Protein AF-A0A7V3NCT8-F1 (afdb_monomer_lite)

Radius of gyration: 28.48 Å; chains: 1; bounding box: 38×60×72 Å

pLDDT: mean 82.27, std 15.84, range [47.47, 98.69]

Sequence (151 aa):
MLKPALVEEVRRLLAEGQLSQRAIARKLGVSRGSVQAIAQGKRRDRPPAEPLEEVRWEGPPARCPGCGGMVFLPCQACATRKALARLRRPRWPDSDEPLGLQLTEEHRRRYEEVRRWRQMRAITGQMPSEDRTPPSEGQPPWVVCRGPAPA

Structure (mmCIF, N/CA/C/O backbone):
data_AF-A0A7V3NCT8-F1
#
_entry.id   AF-A0A7V3NCT8-F1
#
loop_
_atom_site.group_PDB
_atom_site.id
_atom_site.type_symbol
_atom_site.label_atom_id
_atom_site.label_alt_id
_atom_site.label_comp_id
_atom_site.label_asym_id
_atom_site.label_entity_id
_atom_site.label_seq_id
_atom_site.pdbx_PDB_ins_code
_atom_site.Cartn_x
_atom_site.Cartn_y
_atom_site.Cartn_z
_atom_site.occupancy
_atom_site.B_iso_or_equiv
_atom_site.auth_seq_id
_atom_site.auth_comp_id
_atom_site.auth_asym_id
_atom_site.auth_atom_id
_atom_site.pdbx_PDB_model_num
ATOM 1 N N . MET A 1 1 ? 1.398 -4.634 7.628 1.00 82.12 1 MET A N 1
ATOM 2 C CA . MET A 1 1 ? 0.127 -5.130 7.047 1.00 82.12 1 MET A CA 1
ATOM 3 C C . MET A 1 1 ? -0.342 -6.301 7.908 1.00 82.12 1 MET A C 1
ATOM 5 O O . MET A 1 1 ? 0.500 -7.115 8.260 1.00 82.12 1 MET A O 1
ATOM 9 N N . LEU A 1 2 ? -1.609 -6.349 8.343 1.00 89.38 2 LEU A N 1
ATOM 10 C CA . LEU A 1 2 ? -2.073 -7.403 9.266 1.00 89.38 2 LEU A CA 1
ATOM 11 C C . LEU A 1 2 ? -2.227 -8.738 8.518 1.00 89.38 2 LEU A C 1
ATOM 13 O O . LEU A 1 2 ? -2.867 -8.747 7.465 1.00 89.38 2 LEU A O 1
ATOM 17 N N . LYS A 1 3 ? -1.659 -9.829 9.049 1.00 92.31 3 LYS A N 1
ATOM 18 C CA . LYS A 1 3 ? -1.797 -11.178 8.471 1.00 92.31 3 LYS A CA 1
ATOM 19 C C . LYS A 1 3 ? -3.278 -11.593 8.437 1.00 92.31 3 LYS A C 1
ATOM 21 O O . LYS A 1 3 ? -3.987 -11.269 9.390 1.00 92.31 3 LYS A O 1
ATOM 26 N N . PRO A 1 4 ? -3.742 -12.323 7.407 1.00 91.94 4 PRO A N 1
ATOM 27 C CA . PRO A 1 4 ? -5.141 -12.747 7.308 1.00 91.94 4 PRO A CA 1
ATOM 28 C C . PRO A 1 4 ? -5.579 -13.580 8.521 1.00 91.94 4 PRO A C 1
ATOM 30 O O . PRO A 1 4 ? -6.624 -13.302 9.093 1.00 91.94 4 PRO A O 1
ATOM 33 N N . ALA A 1 5 ? -4.722 -14.477 9.019 1.00 94.56 5 ALA A N 1
ATOM 34 C CA . ALA A 1 5 ? -5.006 -15.263 10.224 1.00 94.56 5 ALA A CA 1
ATOM 35 C C . ALA A 1 5 ? -5.304 -14.401 11.471 1.00 94.56 5 ALA A C 1
ATOM 37 O O . ALA A 1 5 ? -6.220 -14.704 12.227 1.00 94.56 5 ALA A O 1
ATOM 38 N N . LEU A 1 6 ? -4.584 -13.286 11.666 1.00 96.19 6 LEU A N 1
ATOM 39 C CA . LEU A 1 6 ? -4.852 -12.369 12.785 1.00 96.19 6 LEU A CA 1
ATOM 40 C C . LEU A 1 6 ? -6.183 -11.629 12.625 1.00 96.19 6 LEU A C 1
ATOM 42 O O . LEU A 1 6 ? -6.783 -11.227 13.614 1.00 96.19 6 LEU A O 1
ATOM 46 N N . VAL A 1 7 ? -6.631 -11.406 11.391 1.00 96.31 7 VAL A N 1
ATOM 47 C CA . VAL A 1 7 ? -7.899 -10.722 11.116 1.00 96.31 7 VAL A CA 1
ATOM 48 C C . VAL A 1 7 ? -9.063 -11.634 11.464 1.00 96.31 7 VAL A C 1
ATOM 50 O O . VAL A 1 7 ? -9.989 -11.176 12.128 1.00 96.31 7 VAL A O 1
ATOM 53 N N . GLU A 1 8 ? -8.985 -12.909 11.082 1.00 96.50 8 GLU A N 1
ATOM 54 C CA . GLU A 1 8 ? -9.983 -13.909 11.472 1.00 96.50 8 GLU A CA 1
ATOM 55 C C . GLU A 1 8 ? -10.045 -14.074 12.988 1.00 96.50 8 GLU A C 1
ATOM 57 O O . GLU A 1 8 ? -11.127 -14.071 13.566 1.00 96.50 8 GLU A O 1
ATOM 62 N N . GLU A 1 9 ? -8.892 -14.090 13.657 1.00 98.12 9 GLU A N 1
ATOM 63 C CA . GLU A 1 9 ? -8.849 -14.169 15.116 1.00 98.12 9 GLU A CA 1
ATOM 64 C C . GLU A 1 9 ? -9.474 -12.933 15.790 1.00 98.12 9 GLU A C 1
ATOM 66 O O . GLU A 1 9 ? -10.213 -13.053 16.767 1.00 98.12 9 GLU A O 1
ATOM 71 N N . VAL A 1 10 ? -9.256 -11.730 15.241 1.00 98.19 10 VAL A N 1
ATOM 72 C CA . VAL A 1 10 ? -9.946 -10.515 15.708 1.00 98.19 10 VAL A CA 1
ATOM 73 C C . VAL A 1 10 ? -11.457 -10.619 15.483 1.00 98.19 10 VAL A C 1
ATOM 75 O O . VAL A 1 10 ? -12.216 -10.267 16.384 1.00 98.19 10 VAL A O 1
ATOM 78 N N . ARG A 1 11 ? -11.908 -11.091 14.311 1.00 98.00 11 ARG A N 1
ATOM 79 C CA . ARG A 1 11 ? -13.340 -11.278 14.005 1.00 98.00 11 ARG A CA 1
ATOM 80 C C . ARG A 1 11 ? -13.985 -12.267 14.977 1.00 98.00 11 ARG A C 1
ATOM 82 O O . ARG A 1 11 ? -15.053 -11.969 15.503 1.00 98.00 11 ARG A O 1
ATOM 89 N N . ARG A 1 12 ? -13.301 -13.375 15.278 1.00 98.50 12 ARG A N 1
ATOM 90 C CA . ARG A 1 12 ? -13.724 -14.388 16.254 1.00 98.50 12 ARG A CA 1
ATOM 91 C C . ARG A 1 12 ? -13.921 -13.785 17.647 1.00 98.50 12 ARG A C 1
ATOM 93 O O . ARG A 1 12 ? -15.011 -13.876 18.198 1.00 98.50 12 ARG A O 1
ATOM 100 N N . LEU A 1 13 ? -12.914 -13.085 18.178 1.00 98.38 13 LEU A N 1
ATOM 101 C CA . LEU A 1 13 ? -12.997 -12.456 19.506 1.00 98.38 13 LEU A CA 1
ATOM 102 C C . LEU A 1 13 ? -14.040 -11.328 19.578 1.00 98.38 13 LEU A C 1
ATOM 104 O O . LEU A 1 13 ? -14.626 -11.097 20.634 1.00 98.38 13 LEU A O 1
ATOM 108 N N . LEU A 1 14 ? -14.270 -10.607 18.475 1.00 98.38 14 LEU A N 1
ATOM 109 C CA . LEU A 1 14 ? -15.341 -9.609 18.396 1.00 98.38 14 LEU A CA 1
ATOM 110 C C . LEU A 1 14 ? -16.729 -10.262 18.410 1.00 98.38 14 LEU A C 1
ATOM 112 O O . LEU A 1 14 ? -17.622 -9.726 19.058 1.00 98.38 14 LEU A O 1
ATOM 116 N N . ALA A 1 15 ? -16.900 -11.402 17.732 1.00 98.25 15 ALA A N 1
ATOM 117 C CA . ALA A 1 15 ? -18.155 -12.152 17.716 1.00 98.25 15 ALA A CA 1
ATOM 118 C C . ALA A 1 15 ? -18.486 -12.771 19.086 1.00 98.25 15 ALA A C 1
ATOM 120 O O . ALA A 1 15 ? -19.649 -12.804 19.473 1.00 98.25 15 ALA A O 1
ATOM 121 N N . GLU A 1 16 ? -17.472 -13.200 19.846 1.00 98.25 16 GLU A N 1
ATOM 122 C CA . GLU A 1 16 ? -17.640 -13.685 21.225 1.00 98.25 16 GLU A CA 1
ATOM 123 C C . GLU A 1 16 ? -18.130 -12.590 22.191 1.00 98.25 16 GLU A C 1
ATOM 125 O O . GLU A 1 16 ? -18.781 -12.893 23.187 1.00 98.25 16 GLU A O 1
ATOM 130 N N . GLY A 1 17 ? -17.796 -11.316 21.942 1.00 97.88 17 GLY A N 1
ATOM 131 C CA . GLY A 1 17 ? -18.267 -10.173 22.738 1.00 97.88 17 GLY A CA 1
ATOM 132 C C . GLY A 1 17 ? -17.711 -10.072 24.168 1.00 97.88 17 GLY A C 1
ATOM 133 O O . GLY A 1 17 ? -18.049 -9.137 24.889 1.00 97.88 17 GLY A O 1
ATOM 134 N N . GLN A 1 18 ? -16.835 -10.990 24.590 1.00 98.31 18 GLN A N 1
ATOM 135 C CA . GLN A 1 18 ? -16.311 -11.049 25.963 1.00 98.31 18 GLN A CA 1
ATOM 136 C C . GLN A 1 18 ? -15.206 -10.022 26.249 1.00 98.31 18 GLN A C 1
ATOM 138 O O . GLN A 1 18 ? -14.980 -9.633 27.395 1.00 98.31 18 GLN A O 1
ATOM 143 N N . LEU A 1 19 ? -14.480 -9.589 25.214 1.00 98.44 19 LEU A N 1
ATOM 144 C CA . LEU A 1 19 ? -13.337 -8.688 25.346 1.00 98.44 19 LEU A CA 1
ATOM 145 C C . LEU A 1 19 ? -13.617 -7.337 24.691 1.00 98.44 19 LEU A C 1
ATOM 147 O O . LEU A 1 19 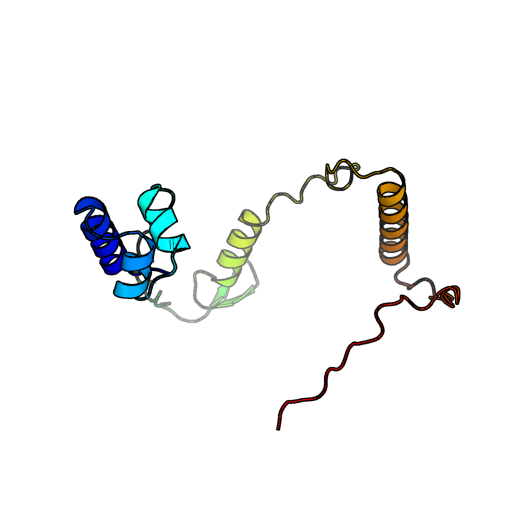? -14.061 -7.248 23.549 1.00 98.44 19 LEU A O 1
ATOM 151 N N . SER A 1 20 ? -13.247 -6.254 25.379 1.00 98.38 20 SER A N 1
ATOM 152 C CA . SER A 1 20 ? -13.230 -4.927 24.756 1.00 98.38 20 SER A CA 1
ATOM 153 C C . SER A 1 20 ? -12.187 -4.860 23.633 1.00 98.38 20 SER A C 1
ATOM 155 O O . SER A 1 20 ? -11.143 -5.513 23.690 1.00 98.38 20 SER A O 1
ATOM 157 N N . GLN A 1 21 ? -12.389 -3.980 22.648 1.00 98.50 21 GLN A N 1
ATOM 158 C CA . GLN A 1 21 ? -11.434 -3.787 21.543 1.00 98.50 21 GLN A CA 1
ATOM 159 C C . GLN A 1 21 ? -10.003 -3.476 22.026 1.00 98.50 21 GLN A C 1
ATOM 161 O O . GLN A 1 21 ? -9.030 -3.890 21.399 1.00 98.50 21 GLN A O 1
ATOM 166 N N . ARG A 1 22 ? -9.853 -2.770 23.160 1.00 98.38 22 ARG A N 1
ATOM 167 C CA . ARG A 1 22 ? -8.544 -2.507 23.790 1.00 98.38 22 ARG A CA 1
ATOM 168 C C . ARG A 1 22 ? -7.918 -3.772 24.382 1.00 98.38 22 ARG A C 1
ATOM 170 O O . ARG A 1 22 ? -6.702 -3.926 24.322 1.00 98.38 22 ARG A O 1
ATOM 177 N N . ALA A 1 23 ? -8.719 -4.661 24.968 1.00 98.56 23 ALA A N 1
ATOM 178 C CA . ALA A 1 23 ? -8.235 -5.944 25.468 1.00 98.56 23 ALA A CA 1
ATOM 179 C C . ALA A 1 23 ? -7.807 -6.860 24.313 1.00 98.56 23 ALA A C 1
ATOM 181 O O . ALA A 1 23 ? -6.714 -7.413 24.373 1.00 98.56 23 ALA A O 1
ATOM 182 N N . ILE A 1 24 ? -8.592 -6.921 23.231 1.00 98.69 24 ILE A N 1
ATOM 183 C CA . ILE A 1 24 ? -8.244 -7.663 22.005 1.00 98.69 24 ILE A CA 1
ATOM 184 C C . ILE A 1 24 ? -6.922 -7.149 21.418 1.00 98.69 24 ILE A C 1
ATOM 186 O O . ILE A 1 24 ? -6.023 -7.936 21.133 1.00 98.69 24 ILE A O 1
ATOM 190 N N . ALA A 1 25 ? -6.773 -5.824 21.307 1.00 98.44 25 ALA A N 1
ATOM 191 C CA . ALA A 1 25 ? -5.554 -5.183 20.820 1.00 98.44 25 ALA A CA 1
ATOM 192 C C . ALA A 1 25 ? -4.307 -5.604 21.619 1.00 98.44 25 ALA A C 1
ATOM 194 O O . ALA A 1 25 ? -3.307 -6.012 21.033 1.00 98.44 25 ALA A O 1
ATOM 195 N N . ARG A 1 26 ? -4.389 -5.573 22.957 1.00 98.38 26 ARG A N 1
ATOM 196 C CA . ARG A 1 26 ? -3.295 -6.012 23.840 1.00 98.38 26 ARG A CA 1
ATOM 197 C C . ARG A 1 26 ? -3.025 -7.513 23.730 1.00 98.38 26 ARG A C 1
ATOM 199 O O . ARG A 1 26 ? -1.867 -7.899 23.658 1.00 98.38 26 ARG A O 1
ATOM 206 N N . LYS A 1 27 ? -4.077 -8.338 23.680 1.00 98.31 27 LYS A N 1
ATOM 207 C CA . LYS A 1 27 ? -3.974 -9.804 23.612 1.00 98.31 27 LYS A CA 1
ATOM 208 C C . LYS A 1 27 ? -3.279 -10.282 22.335 1.00 98.31 27 LYS A C 1
ATOM 210 O O . LYS A 1 27 ? -2.484 -11.209 22.397 1.00 98.31 27 LYS A O 1
ATOM 215 N N . LEU A 1 28 ? -3.566 -9.652 21.194 1.00 98.06 28 LEU A N 1
ATOM 216 C CA . LEU A 1 28 ? -3.033 -10.057 19.886 1.00 98.06 28 LEU A CA 1
ATOM 217 C C . LEU A 1 28 ? -1.822 -9.233 19.418 1.00 98.06 28 LEU A C 1
ATOM 219 O O . LEU A 1 28 ? -1.308 -9.477 18.328 1.00 98.06 28 LEU A O 1
ATOM 223 N N . GLY A 1 29 ? -1.379 -8.237 20.192 1.00 97.88 29 GLY A N 1
ATOM 224 C CA . GLY A 1 29 ? -0.270 -7.359 19.800 1.00 97.88 29 GLY A CA 1
ATOM 225 C C . GLY A 1 29 ? -0.583 -6.484 18.580 1.00 97.88 29 GLY A C 1
ATOM 226 O O . GLY A 1 29 ? 0.291 -6.213 17.759 1.00 97.88 29 GLY A O 1
ATOM 227 N N . VAL A 1 30 ? -1.839 -6.054 18.428 1.00 97.75 30 VAL A N 1
ATOM 228 C CA . VAL A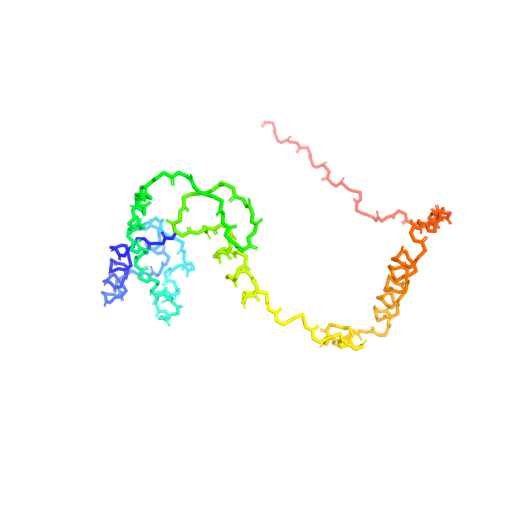 1 30 ? -2.298 -5.234 17.295 1.00 97.75 30 VAL A CA 1
ATOM 229 C C . VAL A 1 30 ? -2.760 -3.859 17.768 1.00 97.75 30 VAL A C 1
ATOM 231 O O . VAL A 1 30 ? -3.211 -3.690 18.898 1.00 97.75 30 VAL A O 1
ATOM 234 N N . SER A 1 31 ? -2.680 -2.843 16.905 1.00 98.00 31 SER A N 1
ATOM 235 C CA . SER A 1 31 ? -3.139 -1.500 17.280 1.00 98.00 31 SER A CA 1
ATOM 236 C C . SER A 1 31 ? -4.661 -1.461 17.491 1.00 98.00 31 SER A C 1
ATOM 238 O O . SER A 1 31 ? -5.420 -2.106 16.761 1.00 98.00 31 SER A O 1
ATOM 240 N N . ARG A 1 32 ? -5.132 -0.630 18.432 1.00 98.06 32 ARG A N 1
ATOM 241 C CA . ARG A 1 32 ? -6.574 -0.390 18.643 1.00 98.06 32 ARG A CA 1
ATOM 242 C C . ARG A 1 32 ? -7.267 0.074 17.356 1.00 98.06 32 ARG A C 1
ATOM 244 O O . ARG A 1 32 ? -8.377 -0.369 17.077 1.00 98.06 32 ARG A O 1
ATOM 251 N N . GLY A 1 33 ? -6.614 0.936 16.574 1.00 97.50 33 GLY A N 1
ATOM 252 C CA . GLY A 1 33 ? -7.154 1.435 15.306 1.00 97.50 33 GLY A CA 1
ATOM 253 C C . GLY A 1 33 ? -7.386 0.319 14.285 1.00 97.50 33 GLY A C 1
ATOM 254 O O . GLY A 1 33 ? -8.394 0.329 13.585 1.00 97.50 33 GLY A O 1
ATOM 255 N N . SER A 1 34 ? -6.513 -0.694 14.246 1.00 97.44 34 SER A N 1
ATOM 256 C CA . SER A 1 34 ? -6.699 -1.873 13.391 1.00 97.44 34 SER A CA 1
ATOM 257 C C . SER A 1 34 ? -7.918 -2.696 13.806 1.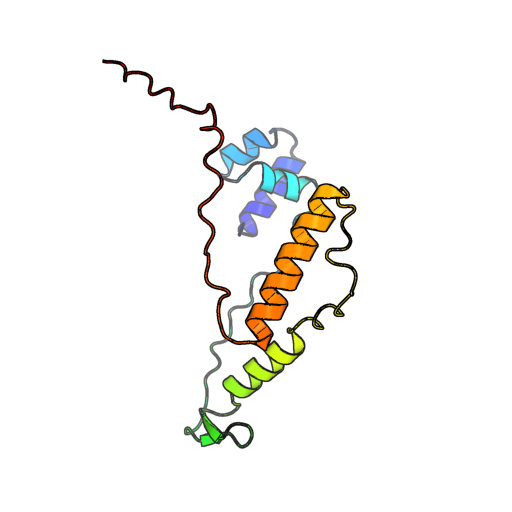00 97.44 34 SER A C 1
ATOM 259 O O . SER A 1 34 ? -8.716 -3.057 12.945 1.00 97.44 34 SER A O 1
ATOM 261 N N . VAL A 1 35 ? -8.099 -2.943 15.108 1.00 98.25 35 VAL A N 1
ATOM 262 C CA . VAL A 1 35 ? -9.282 -3.653 15.632 1.00 98.25 35 VAL A CA 1
ATOM 263 C C . VAL A 1 35 ? -10.558 -2.877 15.313 1.00 98.25 35 VAL A C 1
ATOM 265 O O . VAL A 1 35 ? -11.522 -3.455 14.822 1.00 98.25 35 VAL A O 1
ATOM 268 N N . GLN A 1 36 ? -10.549 -1.557 15.514 1.00 98.19 36 GLN A N 1
ATOM 269 C CA . GLN A 1 36 ? -11.686 -0.695 15.194 1.00 98.19 36 GLN A CA 1
ATOM 270 C C . GLN A 1 36 ? -12.023 -0.713 13.694 1.00 98.19 36 GLN A C 1
ATOM 272 O O . GLN A 1 36 ? -13.193 -0.801 13.333 1.00 98.19 36 GLN A O 1
ATOM 277 N N . ALA A 1 37 ? -11.020 -0.665 12.811 1.00 97.44 37 ALA A N 1
ATOM 278 C CA . ALA A 1 37 ? -11.233 -0.738 11.366 1.00 97.44 37 ALA A CA 1
ATOM 279 C C . ALA A 1 37 ? -11.824 -2.088 10.922 1.00 97.44 37 ALA A C 1
ATOM 281 O O . ALA A 1 37 ? -12.642 -2.113 10.002 1.00 97.44 37 ALA A O 1
ATOM 282 N N . ILE A 1 38 ? -11.437 -3.189 11.578 1.00 97.19 38 ILE A N 1
ATOM 283 C CA . ILE A 1 38 ? -12.015 -4.523 11.352 1.00 97.19 38 ILE A CA 1
ATOM 284 C C . ILE A 1 38 ? -13.463 -4.560 11.848 1.00 97.19 38 ILE A C 1
ATOM 286 O O . ILE A 1 38 ? -14.344 -4.951 11.091 1.00 97.19 38 ILE A O 1
ATOM 290 N N . ALA A 1 39 ? -13.722 -4.081 13.068 1.00 97.94 39 ALA A N 1
ATOM 291 C CA . ALA A 1 39 ? -15.063 -4.044 13.652 1.00 97.94 39 ALA A CA 1
ATOM 292 C C . ALA A 1 39 ? -16.056 -3.216 12.816 1.00 97.94 39 ALA A C 1
ATOM 294 O O . ALA A 1 39 ? -17.227 -3.558 12.730 1.00 97.94 39 ALA A O 1
ATOM 295 N N . GLN A 1 40 ? -15.591 -2.138 12.175 1.00 97.81 40 GLN A N 1
ATOM 296 C CA . GLN A 1 40 ? -16.413 -1.295 11.298 1.00 97.81 40 GLN A CA 1
ATOM 297 C C . GLN A 1 40 ? -16.542 -1.829 9.861 1.00 97.81 40 GLN A C 1
ATOM 299 O O . GLN A 1 40 ? -17.146 -1.156 9.030 1.00 97.81 40 GLN A O 1
ATOM 304 N N . GLY A 1 41 ? -15.899 -2.951 9.514 1.00 95.94 41 GLY A N 1
ATOM 305 C CA . GLY A 1 41 ? -15.840 -3.442 8.131 1.00 95.94 41 GLY A CA 1
ATOM 306 C C . GLY A 1 41 ? -15.106 -2.502 7.162 1.00 95.94 41 GLY A C 1
ATOM 307 O O . GLY A 1 41 ? -15.167 -2.677 5.951 1.00 95.94 41 GLY A O 1
ATOM 308 N N . LYS A 1 42 ? -14.392 -1.490 7.673 1.00 95.75 42 LYS A N 1
ATOM 309 C CA . LYS A 1 42 ? -13.667 -0.499 6.858 1.00 95.75 42 LYS A CA 1
ATOM 310 C C . LYS A 1 42 ? -12.307 -0.996 6.388 1.00 95.75 42 LYS A C 1
ATOM 312 O O . LYS A 1 42 ? -11.685 -0.373 5.525 1.00 95.75 42 LYS A O 1
ATOM 317 N N . ARG A 1 43 ? -11.804 -2.089 6.967 1.00 91.56 43 ARG A N 1
ATOM 318 C CA . ARG A 1 43 ? -10.575 -2.721 6.494 1.00 91.56 43 ARG A CA 1
ATOM 319 C C . ARG A 1 43 ? -10.823 -3.279 5.093 1.00 91.56 43 ARG A C 1
ATOM 321 O O . ARG A 1 43 ? -11.559 -4.241 4.931 1.00 91.56 43 ARG A O 1
ATOM 328 N N . ARG A 1 44 ? -10.161 -2.699 4.088 1.00 88.56 44 ARG A N 1
ATOM 329 C CA . ARG A 1 44 ? -10.061 -3.321 2.766 1.00 88.56 44 ARG A CA 1
ATOM 330 C C . ARG A 1 44 ? -9.214 -4.577 2.909 1.00 88.56 44 ARG A C 1
ATOM 332 O O . ARG A 1 44 ? -8.016 -4.479 3.190 1.00 88.56 44 ARG A O 1
ATOM 339 N N . ASP A 1 45 ? -9.838 -5.731 2.728 1.00 82.69 45 ASP A N 1
ATOM 340 C CA . ASP A 1 45 ? -9.136 -6.997 2.589 1.00 82.69 45 ASP A CA 1
ATOM 341 C C . ASP A 1 45 ? -8.407 -6.951 1.248 1.00 82.69 45 ASP A C 1
ATOM 343 O O . ASP A 1 45 ? -8.940 -7.285 0.195 1.00 82.69 45 ASP A O 1
ATOM 347 N N . ARG A 1 46 ? -7.185 -6.409 1.270 1.00 80.75 46 ARG A N 1
ATOM 348 C CA . ARG A 1 46 ? -6.301 -6.519 0.119 1.00 80.75 46 ARG A CA 1
ATOM 349 C C . ARG A 1 46 ? -6.029 -8.015 -0.037 1.00 80.75 46 ARG A C 1
ATOM 351 O O . ARG A 1 46 ? -5.565 -8.604 0.949 1.00 80.75 46 ARG A O 1
ATOM 358 N N . PRO A 1 47 ? -6.314 -8.619 -1.205 1.00 76.56 47 PRO A N 1
ATOM 359 C CA . PRO A 1 47 ? -5.930 -10.000 -1.434 1.00 76.56 47 PRO A CA 1
ATOM 360 C C . PRO A 1 47 ? -4.437 -10.136 -1.116 1.00 76.56 47 PRO A C 1
ATOM 362 O O . PRO A 1 47 ? -3.693 -9.152 -1.280 1.00 76.56 47 PRO A O 1
ATOM 365 N N . PRO A 1 48 ? -3.994 -11.295 -0.594 1.00 75.12 48 PRO A N 1
ATOM 366 C CA . PRO A 1 48 ? -2.567 -11.547 -0.486 1.00 75.12 48 PRO A CA 1
ATOM 367 C C . PRO A 1 48 ? -1.948 -11.187 -1.834 1.00 75.12 48 PRO A C 1
ATOM 369 O O . PRO A 1 48 ? -2.529 -11.492 -2.876 1.00 75.12 48 PRO A O 1
ATOM 372 N N . ALA A 1 49 ? -0.843 -10.437 -1.812 1.00 76.69 49 ALA A N 1
ATOM 373 C CA . ALA A 1 49 ? -0.106 -10.235 -3.046 1.00 76.69 49 ALA A CA 1
ATOM 374 C C . ALA A 1 49 ? 0.190 -11.638 -3.565 1.00 76.69 49 ALA A C 1
ATOM 376 O O . ALA A 1 49 ? 0.791 -12.428 -2.831 1.00 76.69 49 ALA A O 1
ATOM 377 N N . GLU A 1 50 ? -0.319 -11.965 -4.753 1.00 77.44 50 GLU A N 1
ATOM 378 C CA . GLU A 1 50 ? 0.077 -13.209 -5.387 1.00 77.44 50 GLU A CA 1
ATOM 379 C C . GLU A 1 50 ? 1.605 -13.213 -5.419 1.00 77.44 50 GLU A C 1
ATOM 381 O O . GLU A 1 50 ? 2.202 -12.141 -5.626 1.00 77.44 50 GLU A O 1
ATOM 386 N N . PRO A 1 51 ? 2.247 -14.355 -5.109 1.00 77.81 51 PRO A N 1
ATOM 387 C CA . PRO A 1 51 ? 3.682 -14.472 -5.277 1.00 77.81 51 PRO A CA 1
ATOM 388 C C . PRO A 1 51 ? 3.992 -13.938 -6.667 1.00 77.81 51 PRO A C 1
ATOM 390 O O . PRO A 1 51 ? 3.397 -14.396 -7.640 1.00 77.81 51 PRO A O 1
ATOM 393 N N . LEU A 1 52 ? 4.828 -12.902 -6.747 1.00 78.56 52 LEU A N 1
ATOM 394 C CA . LEU A 1 52 ? 5.286 -12.426 -8.040 1.00 78.56 52 LEU A CA 1
ATOM 395 C C . LEU A 1 52 ? 6.000 -13.623 -8.653 1.00 78.56 52 LEU A C 1
ATOM 397 O O . LEU A 1 52 ? 7.076 -13.980 -8.174 1.00 78.56 52 LEU A O 1
ATOM 401 N N . GLU A 1 53 ? 5.370 -14.281 -9.629 1.00 80.88 53 GLU A N 1
ATOM 402 C CA . GLU A 1 53 ? 6.051 -15.286 -10.430 1.00 80.88 53 GLU A CA 1
ATOM 403 C C . GLU A 1 53 ? 7.344 -14.632 -10.898 1.00 80.88 53 GLU A C 1
ATOM 405 O O . GLU A 1 53 ? 7.329 -13.537 -11.472 1.00 80.88 53 GLU A O 1
ATOM 410 N N . GLU A 1 54 ? 8.476 -15.244 -10.551 1.00 79.75 54 GLU A N 1
ATOM 411 C CA . GLU A 1 54 ? 9.766 -14.780 -11.029 1.00 79.75 54 GLU A CA 1
ATOM 412 C C . GLU A 1 54 ? 9.718 -14.879 -12.548 1.00 79.75 54 GLU A C 1
ATOM 414 O O . GLU A 1 54 ? 9.843 -15.962 -13.116 1.00 79.75 54 GLU A O 1
ATOM 419 N N . VAL A 1 55 ? 9.466 -13.747 -13.207 1.00 78.31 55 VAL A N 1
ATOM 420 C CA . VAL A 1 55 ? 9.429 -13.675 -14.662 1.00 78.31 55 VAL A CA 1
ATOM 421 C C . VAL A 1 55 ? 10.829 -14.034 -15.143 1.00 78.31 55 VAL A C 1
ATOM 423 O O . VAL A 1 55 ? 11.745 -13.208 -15.099 1.00 78.31 55 VAL A O 1
ATOM 426 N N . ARG A 1 56 ? 11.011 -15.293 -15.547 1.00 80.50 56 ARG A N 1
ATOM 427 C CA . ARG A 1 56 ? 12.244 -15.765 -16.161 1.00 80.50 56 ARG A CA 1
ATOM 428 C C . ARG A 1 56 ? 12.283 -15.213 -17.574 1.00 80.50 56 ARG A C 1
ATOM 430 O O . ARG A 1 56 ? 11.451 -15.538 -18.413 1.00 80.50 56 ARG A O 1
ATOM 437 N N . TRP A 1 57 ? 13.236 -14.325 -17.811 1.00 84.31 57 TRP A N 1
ATOM 438 C CA . TRP A 1 57 ? 13.503 -13.801 -19.140 1.00 84.31 57 TRP A CA 1
ATOM 439 C C . TRP A 1 57 ? 14.265 -14.863 -19.919 1.00 84.31 57 TRP A C 1
ATOM 441 O O . TRP A 1 57 ? 15.433 -15.122 -19.634 1.00 84.31 57 TRP A O 1
ATOM 451 N N . GLU A 1 58 ? 13.599 -15.502 -20.870 1.00 86.19 58 GLU A N 1
ATOM 452 C CA . GLU A 1 58 ? 14.226 -16.495 -21.735 1.00 86.19 58 GLU A CA 1
ATOM 453 C C . GLU A 1 58 ? 14.716 -15.830 -23.028 1.00 86.19 58 GLU A C 1
ATOM 455 O O . GLU A 1 58 ? 13.999 -15.054 -23.661 1.00 86.19 58 GLU A O 1
ATOM 460 N N . GLY A 1 59 ? 15.958 -16.129 -23.417 1.00 87.12 59 GLY A N 1
ATOM 461 C CA . GLY A 1 59 ? 16.566 -15.676 -24.671 1.00 87.12 59 GLY A CA 1
ATOM 462 C C . GLY A 1 59 ? 17.768 -14.740 -24.495 1.00 87.12 59 GLY A C 1
ATOM 463 O O . GLY A 1 59 ? 18.059 -14.300 -23.387 1.00 87.12 59 GLY A O 1
ATOM 464 N N . PRO A 1 60 ? 18.513 -14.450 -25.576 1.00 94.75 60 PRO A N 1
ATOM 465 C CA . PRO A 1 60 ? 19.652 -13.541 -25.532 1.00 94.75 60 PRO A CA 1
ATOM 466 C C . PRO A 1 60 ? 19.204 -12.076 -25.371 1.00 94.75 60 PRO A C 1
ATOM 468 O O . PRO A 1 60 ? 18.112 -11.703 -25.811 1.00 94.75 60 PRO A O 1
ATOM 471 N N . PRO A 1 61 ? 20.047 -11.206 -24.787 1.00 96.06 61 PRO A N 1
ATOM 472 C CA . PRO A 1 61 ? 19.767 -9.777 -24.739 1.00 96.06 61 PRO A CA 1
ATOM 473 C C . PRO A 1 61 ? 19.720 -9.193 -26.160 1.00 96.06 61 PRO A C 1
ATOM 475 O O . PRO A 1 61 ? 20.605 -9.437 -26.979 1.00 96.06 61 PRO A O 1
ATOM 478 N N . ALA A 1 62 ? 18.702 -8.381 -26.447 1.00 96.81 62 ALA A N 1
ATOM 479 C CA . ALA A 1 62 ? 18.496 -7.733 -27.739 1.00 96.81 62 ALA A CA 1
ATOM 480 C C . ALA A 1 62 ? 18.259 -6.225 -27.564 1.00 96.81 62 ALA A C 1
ATOM 482 O O . ALA A 1 62 ? 17.872 -5.747 -26.495 1.00 96.81 62 ALA A O 1
ATOM 483 N N . ARG A 1 63 ? 18.478 -5.432 -28.619 1.00 97.88 63 ARG A N 1
ATOM 484 C CA . ARG A 1 63 ? 18.104 -4.010 -28.597 1.00 97.88 63 ARG A CA 1
ATOM 485 C C . ARG A 1 63 ? 16.592 -3.866 -28.754 1.00 97.88 63 ARG A C 1
ATOM 487 O O . ARG A 1 63 ? 16.003 -4.384 -29.696 1.00 97.88 63 ARG A O 1
ATOM 494 N N . CYS A 1 64 ? 15.961 -3.132 -27.844 1.00 97.44 64 CYS A N 1
ATOM 495 C CA . CYS A 1 64 ? 14.533 -2.855 -27.907 1.00 97.44 64 CYS A CA 1
ATOM 496 C C . CYS A 1 64 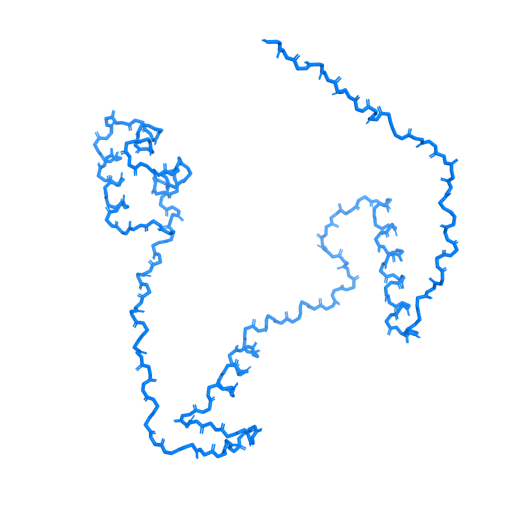? 14.207 -1.925 -29.093 1.00 97.44 64 CYS A C 1
ATOM 498 O O . CYS A 1 64 ? 14.772 -0.830 -29.152 1.00 97.44 64 CYS A O 1
ATOM 500 N N . PRO A 1 65 ? 13.234 -2.263 -29.961 1.00 96.94 65 PRO A N 1
ATOM 501 C CA . PRO A 1 65 ? 12.853 -1.406 -31.088 1.00 96.94 65 PRO A CA 1
ATOM 502 C C . PRO A 1 65 ? 12.174 -0.092 -30.663 1.00 96.94 65 PRO A C 1
ATOM 504 O O . PRO A 1 65 ? 12.091 0.836 -31.455 1.00 96.94 65 PRO A O 1
ATOM 507 N N . GLY A 1 66 ? 11.687 0.010 -29.419 1.00 96.31 66 GLY A N 1
ATOM 508 C CA . GLY A 1 66 ? 11.021 1.215 -28.916 1.00 96.31 66 GLY A CA 1
ATOM 509 C C . GLY A 1 66 ? 11.965 2.244 -28.289 1.00 96.31 66 GLY A C 1
ATOM 510 O O . GLY A 1 66 ? 11.795 3.438 -28.502 1.00 96.31 66 GLY A O 1
ATOM 511 N N . CYS A 1 67 ? 12.937 1.808 -27.479 1.00 97.19 67 CYS A N 1
ATOM 512 C CA . CYS A 1 67 ? 13.833 2.720 -26.751 1.00 97.19 67 CYS A CA 1
ATOM 513 C C . CYS A 1 67 ? 15.320 2.580 -27.096 1.00 97.19 67 CYS A C 1
ATOM 515 O O . CYS A 1 67 ? 16.121 3.340 -26.560 1.00 97.19 67 CYS A O 1
ATOM 517 N N . GLY A 1 68 ? 15.704 1.593 -27.911 1.00 97.06 68 GLY A N 1
ATOM 518 C CA . GLY A 1 68 ? 17.092 1.331 -28.303 1.00 97.06 68 GLY A CA 1
ATOM 519 C C . GLY A 1 68 ? 17.979 0.685 -27.229 1.00 97.06 68 GLY A C 1
ATOM 520 O O . GLY A 1 68 ? 19.121 0.323 -27.526 1.00 97.06 68 GLY A O 1
ATOM 521 N N . GLY A 1 69 ? 17.481 0.517 -25.998 1.00 96.19 69 GLY A N 1
ATOM 522 C CA . GLY A 1 69 ? 18.218 -0.109 -24.895 1.00 96.19 69 GLY A CA 1
ATOM 523 C C . GLY A 1 69 ? 18.447 -1.607 -25.112 1.00 96.19 69 GLY A C 1
ATOM 524 O O . GLY A 1 69 ? 17.593 -2.281 -25.685 1.00 96.19 69 GLY A O 1
ATOM 525 N N . MET A 1 70 ? 19.587 -2.123 -24.647 1.00 97.25 70 MET A N 1
ATOM 526 C CA . MET A 1 70 ? 19.901 -3.557 -24.650 1.00 97.25 70 MET A CA 1
ATOM 527 C C . MET A 1 70 ? 19.224 -4.225 -23.446 1.00 97.25 70 MET A C 1
ATOM 529 O O . MET A 1 70 ? 19.546 -3.903 -22.305 1.00 97.25 70 MET A O 1
ATOM 533 N N . VAL A 1 71 ? 18.239 -5.087 -23.698 1.00 95.50 71 VAL A N 1
ATOM 534 C CA . VAL A 1 71 ? 17.360 -5.693 -22.682 1.00 95.50 71 VAL A CA 1
ATOM 535 C C . VAL A 1 71 ? 16.977 -7.116 -23.088 1.00 95.50 71 VAL A C 1
ATOM 537 O O . VAL A 1 71 ? 17.046 -7.469 -24.264 1.00 95.50 71 VAL A O 1
ATOM 540 N N . PHE A 1 72 ? 16.494 -7.917 -22.143 1.00 94.62 72 PHE A N 1
ATOM 541 C CA . PHE A 1 72 ? 15.719 -9.106 -22.494 1.00 94.62 72 PHE A CA 1
ATOM 542 C C . PHE A 1 72 ? 14.305 -8.685 -22.899 1.00 94.62 72 PHE A C 1
ATOM 544 O O . PHE A 1 72 ? 13.719 -7.783 -22.292 1.00 94.62 72 PHE A O 1
ATOM 551 N N . LEU A 1 73 ? 13.779 -9.278 -23.969 1.00 91.12 73 LEU A N 1
ATOM 552 C CA . LEU A 1 73 ? 12.436 -8.965 -24.448 1.00 91.12 73 LEU A CA 1
ATOM 553 C C . LEU A 1 73 ? 11.392 -9.789 -23.675 1.00 91.12 73 LEU A C 1
ATOM 555 O O . LEU A 1 73 ? 11.641 -10.960 -23.407 1.00 91.12 73 LEU A O 1
ATOM 559 N N . PRO A 1 74 ? 10.220 -9.208 -23.345 1.00 92.19 74 PRO A N 1
ATOM 560 C CA . PRO A 1 74 ? 9.787 -7.834 -23.630 1.00 92.19 74 PRO A CA 1
ATOM 561 C C . PRO A 1 74 ? 10.477 -6.754 -22.771 1.00 92.19 74 PRO A C 1
ATOM 563 O O . PRO A 1 74 ? 10.786 -6.947 -21.602 1.00 92.19 74 PRO A O 1
ATOM 566 N N . CYS A 1 75 ? 10.668 -5.558 -23.343 1.00 93.38 75 CYS A N 1
ATOM 567 C CA . CYS A 1 75 ? 11.385 -4.459 -22.685 1.00 93.38 75 CYS A CA 1
ATOM 568 C C . CYS A 1 75 ? 10.647 -3.911 -21.445 1.00 93.38 75 CYS A C 1
ATOM 570 O O . CYS A 1 75 ? 9.765 -3.051 -21.554 1.00 93.38 75 CYS A O 1
ATOM 572 N N . GLN A 1 76 ? 11.084 -4.341 -20.257 1.00 90.38 76 GLN A N 1
ATOM 573 C CA . GLN A 1 76 ? 10.621 -3.870 -18.942 1.00 90.38 76 GLN A CA 1
ATOM 574 C C . GLN A 1 76 ? 10.682 -2.343 -18.788 1.00 90.38 76 GLN A C 1
ATOM 576 O O . GLN A 1 76 ? 9.779 -1.732 -18.211 1.00 90.38 76 GLN A O 1
ATOM 581 N N . ALA A 1 77 ? 11.697 -1.692 -19.365 1.00 92.44 77 ALA A N 1
ATOM 582 C CA . ALA A 1 77 ? 11.821 -0.236 -19.320 1.00 92.44 77 ALA A CA 1
ATOM 583 C C . ALA A 1 77 ? 10.693 0.459 -20.103 1.00 92.44 77 ALA A C 1
ATOM 585 O O . ALA A 1 77 ? 10.079 1.404 -19.604 1.00 92.44 77 ALA A O 1
ATOM 586 N N . CYS A 1 78 ? 10.377 -0.015 -21.312 1.00 95.38 78 CYS A N 1
ATOM 587 C CA . CYS A 1 78 ? 9.256 0.501 -22.100 1.00 95.38 78 CYS A CA 1
ATOM 588 C C . CYS A 1 78 ? 7.912 0.208 -21.425 1.00 95.38 78 CYS A C 1
ATOM 590 O O . CYS A 1 78 ? 7.061 1.097 -21.364 1.00 95.38 78 CYS A O 1
ATOM 592 N N . ALA A 1 79 ? 7.736 -1.001 -20.881 1.00 92.69 79 ALA A N 1
ATOM 593 C CA . ALA A 1 79 ? 6.535 -1.376 -20.139 1.00 92.69 79 ALA A CA 1
ATOM 594 C C . ALA A 1 79 ? 6.316 -0.459 -18.925 1.00 92.69 79 ALA A C 1
ATOM 596 O O . ALA A 1 79 ? 5.244 0.131 -18.786 1.00 92.69 79 ALA A O 1
ATOM 597 N N . THR A 1 80 ? 7.358 -0.243 -18.117 1.00 92.69 80 THR A N 1
ATOM 598 C CA . THR A 1 80 ? 7.321 0.652 -16.953 1.00 92.69 80 THR A CA 1
ATOM 599 C C . THR A 1 80 ? 7.012 2.088 -17.359 1.00 92.69 80 THR A C 1
ATOM 601 O O . THR A 1 80 ? 6.134 2.711 -16.771 1.00 92.69 80 THR A O 1
ATOM 604 N N . ARG A 1 81 ? 7.655 2.625 -18.406 1.00 93.50 81 ARG A N 1
ATOM 605 C CA . ARG A 1 81 ? 7.346 3.978 -18.906 1.00 93.50 81 ARG A CA 1
ATOM 606 C C . ARG A 1 81 ? 5.896 4.105 -19.369 1.00 93.50 81 ARG A C 1
ATOM 608 O O . ARG A 1 81 ? 5.254 5.100 -19.051 1.00 93.50 81 ARG A O 1
ATOM 615 N N . LYS A 1 82 ? 5.359 3.105 -20.077 1.00 91.94 82 LYS A N 1
ATOM 616 C CA . LYS A 1 82 ? 3.955 3.089 -20.522 1.00 91.94 82 LYS A CA 1
ATOM 617 C C . LYS A 1 82 ? 2.993 3.008 -19.334 1.00 91.94 82 LYS A C 1
ATOM 619 O O . LYS A 1 82 ? 1.980 3.702 -19.326 1.00 91.94 82 LYS A O 1
ATOM 624 N N . ALA A 1 83 ? 3.319 2.211 -18.316 1.00 89.94 83 ALA A N 1
ATOM 625 C CA . ALA A 1 83 ? 2.553 2.138 -17.075 1.00 89.94 83 ALA A CA 1
ATOM 626 C C . ALA A 1 83 ? 2.587 3.473 -16.315 1.00 89.94 83 ALA A C 1
ATOM 628 O O . ALA A 1 83 ? 1.538 3.988 -15.940 1.00 89.94 83 ALA A O 1
ATOM 629 N N . LEU A 1 84 ? 3.762 4.089 -16.168 1.00 89.44 84 LEU A N 1
ATOM 630 C CA . LEU A 1 84 ? 3.910 5.410 -15.556 1.00 89.44 84 LEU A CA 1
ATOM 631 C C . LEU A 1 84 ? 3.178 6.498 -16.343 1.00 89.44 84 LEU A C 1
ATOM 633 O O . LEU A 1 84 ? 2.581 7.374 -15.734 1.00 89.44 84 LEU A O 1
ATOM 637 N N . ALA A 1 85 ? 3.167 6.439 -17.675 1.00 87.81 85 ALA A N 1
ATOM 638 C CA . ALA A 1 85 ? 2.396 7.365 -18.501 1.00 87.81 85 ALA A CA 1
ATOM 639 C C . ALA A 1 85 ? 0.881 7.236 -18.265 1.00 87.81 85 ALA A C 1
ATOM 641 O O . ALA A 1 85 ? 0.187 8.245 -18.285 1.00 87.81 85 ALA A O 1
ATOM 642 N N . ARG A 1 86 ? 0.377 6.024 -17.982 1.00 86.25 86 ARG A N 1
ATOM 643 C CA . ARG A 1 86 ? -1.028 5.788 -17.591 1.00 86.25 86 ARG A CA 1
ATOM 644 C C . ARG A 1 86 ? -1.327 6.232 -16.157 1.00 86.25 86 ARG A C 1
ATOM 646 O O . ARG A 1 86 ? -2.423 6.701 -15.880 1.00 86.25 86 ARG A O 1
ATOM 653 N N . LEU A 1 87 ? -0.372 6.037 -15.244 1.00 83.25 87 LEU A N 1
ATOM 654 C CA . LEU A 1 87 ? -0.507 6.378 -13.822 1.00 83.25 87 LEU A CA 1
ATOM 655 C C . LEU A 1 87 ? -0.251 7.845 -13.520 1.00 83.25 87 LEU A C 1
ATOM 657 O O . LEU A 1 87 ? -0.665 8.316 -12.459 1.00 83.25 87 LEU A O 1
ATOM 661 N N . ARG A 1 88 ? 0.450 8.557 -14.408 1.00 80.81 88 ARG A N 1
ATOM 662 C CA . ARG A 1 88 ? 0.503 10.011 -14.387 1.00 80.81 88 ARG A CA 1
ATOM 663 C C . ARG A 1 88 ? -0.944 10.468 -14.419 1.00 80.81 88 ARG A C 1
ATOM 665 O O . ARG A 1 88 ? -1.578 10.478 -15.470 1.00 80.81 88 ARG A O 1
ATOM 672 N N . ARG A 1 89 ? -1.460 10.791 -13.225 1.00 63.38 89 ARG A N 1
ATOM 673 C CA . ARG A 1 89 ? -2.731 11.484 -13.061 1.00 63.38 89 ARG A CA 1
ATOM 674 C C . ARG A 1 89 ? -2.721 12.601 -14.096 1.00 63.38 89 ARG A C 1
ATOM 676 O O . ARG A 1 89 ? -1.647 13.203 -14.257 1.00 63.38 89 ARG A O 1
ATOM 683 N N . PRO A 1 90 ? -3.845 12.871 -14.787 1.00 60.47 90 PRO A N 1
ATOM 684 C CA . PRO A 1 90 ? -3.942 14.103 -15.547 1.00 60.47 90 PRO A CA 1
ATOM 685 C C . PRO A 1 90 ? -3.376 15.181 -14.636 1.00 60.47 90 PRO A C 1
ATOM 687 O O . PRO A 1 90 ? -3.744 15.244 -13.454 1.00 60.47 90 PRO A O 1
ATOM 690 N N . ARG A 1 91 ? -2.353 15.889 -15.136 1.00 59.50 91 ARG A N 1
ATOM 691 C CA . ARG A 1 91 ? -1.856 17.086 -14.467 1.00 59.50 91 ARG A CA 1
ATOM 692 C C . ARG A 1 91 ? -3.140 17.816 -14.120 1.00 59.50 91 ARG A C 1
ATOM 694 O O . ARG A 1 91 ? -3.951 18.007 -15.030 1.00 59.50 91 ARG A O 1
ATOM 701 N N . TRP A 1 92 ? -3.404 18.004 -12.822 1.00 57.75 92 TRP A N 1
ATOM 702 C CA . TRP A 1 92 ? -4.612 18.715 -12.416 1.00 57.75 92 TRP A CA 1
ATOM 703 C C . TRP A 1 92 ? -4.679 19.924 -13.337 1.00 57.75 92 TRP A C 1
ATOM 705 O O . TRP A 1 92 ? -3.606 20.514 -13.542 1.00 57.75 92 TRP A O 1
ATOM 715 N N . PRO A 1 93 ? -5.829 20.182 -13.998 1.00 56.72 93 PRO A N 1
ATOM 716 C CA . PRO A 1 93 ? -5.927 21.336 -14.875 1.00 56.72 93 PRO A CA 1
ATOM 717 C C . PRO A 1 93 ? -5.299 22.486 -14.109 1.00 56.72 93 PRO A C 1
ATOM 719 O O . PRO A 1 93 ? -5.490 22.555 -12.889 1.00 56.72 93 PRO A O 1
ATOM 722 N N . ASP A 1 94 ? -4.457 23.269 -14.782 1.00 56.81 94 ASP A N 1
ATOM 723 C CA . ASP A 1 94 ? -3.914 24.491 -14.211 1.00 56.81 94 ASP A CA 1
ATOM 724 C C . ASP A 1 94 ? -5.131 25.378 -13.916 1.00 56.81 94 ASP A C 1
ATOM 726 O O . ASP A 1 94 ? -5.525 26.215 -14.717 1.00 56.81 94 ASP A O 1
ATOM 730 N N . SER A 1 95 ? -5.835 25.099 -12.819 1.00 58.22 95 SER A N 1
ATOM 731 C CA . SER A 1 95 ? -6.915 25.921 -12.350 1.00 58.22 95 SER A CA 1
ATOM 732 C C . SER A 1 95 ? -6.208 27.183 -11.927 1.00 58.22 95 SER A C 1
ATOM 734 O O . SER A 1 95 ? -5.330 27.170 -11.055 1.00 58.22 95 SER A O 1
ATOM 736 N N . ASP A 1 96 ? -6.553 28.279 -12.588 1.00 60.16 96 ASP A N 1
ATOM 737 C CA . ASP A 1 96 ? -6.042 29.586 -12.205 1.00 60.16 96 ASP A CA 1
ATOM 738 C C . ASP A 1 96 ? -6.330 29.869 -10.727 1.00 60.16 96 ASP A C 1
ATOM 740 O O . ASP A 1 96 ? -5.536 30.548 -10.069 1.00 60.16 96 ASP A O 1
ATOM 744 N N . GLU A 1 97 ? -7.380 29.242 -10.187 1.00 62.50 97 GLU A N 1
ATOM 745 C CA . GLU A 1 97 ? -7.729 29.227 -8.778 1.00 62.50 97 GLU A CA 1
ATOM 746 C C . GLU A 1 97 ? -6.842 28.256 -7.975 1.00 62.50 97 GLU A C 1
ATOM 748 O O . GLU A 1 97 ? -6.931 27.028 -8.118 1.00 62.50 97 GLU A O 1
ATOM 753 N N . PRO A 1 98 ? -5.949 28.783 -7.124 1.00 59.56 98 PRO A N 1
ATOM 754 C CA . PRO A 1 98 ? -4.992 27.967 -6.419 1.00 59.56 98 PRO A CA 1
ATOM 755 C C . PRO A 1 98 ? -5.664 27.293 -5.222 1.00 59.56 98 PRO A C 1
ATOM 757 O O . PRO A 1 98 ? -6.178 27.946 -4.321 1.00 59.56 98 PRO A O 1
ATOM 760 N N . LEU A 1 99 ? -5.595 25.965 -5.189 1.00 64.38 99 LEU A N 1
ATOM 761 C CA . LEU A 1 99 ? -5.926 25.094 -4.052 1.00 64.38 99 LEU A CA 1
ATOM 762 C C . LEU A 1 99 ? -7.414 24.826 -3.783 1.00 64.38 99 LEU A C 1
ATOM 764 O O . LEU A 1 99 ? -7.692 23.878 -3.052 1.00 64.38 99 LEU A O 1
ATOM 768 N N . GLY A 1 100 ? -8.362 25.588 -4.342 1.00 65.56 100 GLY A N 1
ATOM 769 C CA . GLY A 1 100 ? -9.795 25.401 -4.048 1.00 65.56 100 GLY A CA 1
ATOM 770 C C . GLY A 1 100 ? -10.126 25.508 -2.549 1.00 65.56 100 GLY A C 1
ATOM 771 O O . GLY A 1 100 ? -11.137 24.984 -2.085 1.00 65.56 100 GLY A O 1
ATOM 772 N N . LEU A 1 101 ? -9.237 26.141 -1.776 1.00 79.00 101 LEU A N 1
ATOM 773 C CA . LEU A 1 101 ? -9.383 26.384 -0.348 1.00 79.00 101 LEU A CA 1
ATOM 774 C C . LEU A 1 101 ? -9.936 27.793 -0.153 1.00 79.00 101 LEU A C 1
ATOM 776 O O . LEU A 1 101 ? -9.448 28.746 -0.760 1.00 79.00 101 LEU A O 1
ATOM 780 N N . GLN A 1 102 ? -10.903 27.945 0.751 1.00 79.69 102 GLN A N 1
ATOM 781 C CA . GLN A 1 102 ? -11.342 29.263 1.204 1.00 79.69 102 GLN A CA 1
ATOM 782 C C . GLN A 1 102 ? -10.271 29.862 2.124 1.00 79.69 102 GLN A C 1
ATOM 784 O O . GLN A 1 102 ? -10.325 29.736 3.345 1.00 79.69 102 GLN A O 1
ATOM 789 N N . LEU A 1 103 ? -9.244 30.466 1.527 1.00 85.00 103 LEU A N 1
ATOM 790 C CA . LEU A 1 103 ? -8.243 31.231 2.261 1.00 85.00 103 LEU A CA 1
ATOM 791 C C . LEU A 1 103 ? -8.830 32.579 2.676 1.00 85.00 103 LEU A C 1
ATOM 793 O O . LEU A 1 103 ? -9.521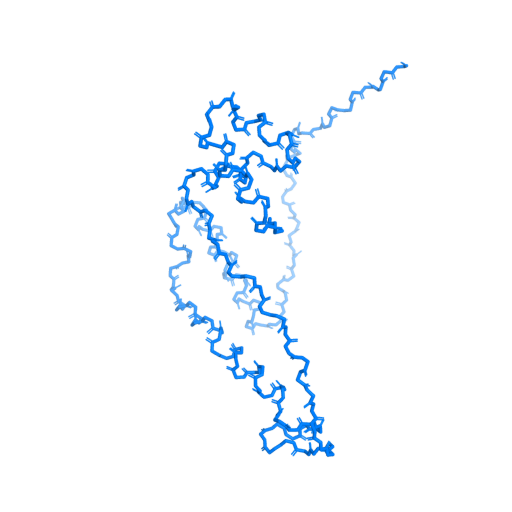 33.235 1.889 1.00 85.00 103 LEU A O 1
ATOM 797 N N . THR A 1 104 ? -8.487 33.007 3.891 1.00 90.56 104 THR A N 1
ATOM 798 C CA . THR A 1 104 ? -8.646 34.403 4.300 1.00 90.56 104 THR A CA 1
ATOM 799 C C . THR A 1 104 ? -7.864 35.304 3.344 1.00 90.56 104 THR A C 1
ATOM 801 O O . THR A 1 104 ? -6.866 34.887 2.748 1.00 90.56 104 THR A O 1
ATOM 804 N N . GLU A 1 105 ? -8.308 36.549 3.201 1.00 88.38 105 GLU A N 1
ATOM 805 C CA . GLU A 1 105 ? -7.719 37.511 2.262 1.00 88.38 105 GLU A CA 1
ATOM 806 C C . GLU A 1 105 ? -6.206 37.704 2.482 1.00 88.38 105 GLU A C 1
ATOM 808 O O . GLU A 1 105 ? -5.423 37.694 1.534 1.00 88.38 105 GLU A O 1
ATOM 813 N N . GLU A 1 106 ? -5.760 37.774 3.739 1.00 90.44 106 GLU A N 1
ATOM 814 C CA . GLU A 1 106 ? -4.337 37.905 4.081 1.00 90.44 106 GLU A CA 1
ATOM 815 C C . GLU A 1 106 ? -3.501 36.705 3.599 1.00 90.44 106 GLU A C 1
ATOM 817 O O . GLU A 1 106 ? -2.429 36.868 3.009 1.00 90.44 106 GLU A O 1
ATOM 822 N N . HIS A 1 107 ? -3.995 35.481 3.804 1.00 89.00 107 HIS A N 1
ATOM 823 C CA . HIS A 1 107 ? -3.302 34.272 3.361 1.00 89.00 107 HIS A CA 1
ATOM 824 C C . HIS A 1 107 ? -3.321 34.117 1.841 1.00 89.00 107 HIS A C 1
ATOM 826 O O . HIS A 1 107 ? -2.339 33.638 1.268 1.00 89.00 107 HIS A O 1
ATOM 832 N N . ARG A 1 108 ? -4.401 34.555 1.184 1.00 86.06 108 ARG A N 1
ATOM 833 C CA . ARG A 1 108 ? -4.501 34.590 -0.278 1.00 86.06 108 ARG A CA 1
ATOM 834 C C . ARG A 1 108 ? -3.417 35.485 -0.877 1.00 86.06 108 ARG A C 1
ATOM 836 O O . ARG A 1 108 ? -2.672 35.024 -1.737 1.00 86.06 108 ARG A O 1
ATOM 843 N N . ARG A 1 109 ? -3.240 36.699 -0.345 1.00 85.94 109 ARG A N 1
ATOM 844 C CA . ARG A 1 109 ? -2.190 37.637 -0.786 1.00 85.94 109 ARG A CA 1
ATOM 845 C C . ARG A 1 109 ? -0.785 37.062 -0.636 1.00 85.94 109 ARG A C 1
ATOM 847 O O . ARG A 1 109 ? -0.032 37.034 -1.607 1.00 85.94 109 ARG A O 1
ATOM 854 N N . ARG A 1 110 ? -0.452 36.511 0.539 1.00 84.75 110 ARG A N 1
ATOM 855 C CA . ARG A 1 110 ? 0.853 35.853 0.764 1.00 84.75 110 ARG A CA 1
ATOM 856 C C . ARG A 1 110 ? 1.095 34.711 -0.222 1.00 84.75 110 ARG A C 1
ATOM 858 O O . ARG A 1 110 ? 2.204 34.541 -0.726 1.00 84.75 110 ARG A O 1
ATOM 865 N N . TYR A 1 111 ? 0.064 33.917 -0.505 1.00 84.94 111 TYR A N 1
ATOM 866 C CA . TYR A 1 111 ? 0.169 32.823 -1.462 1.00 84.94 111 TYR A CA 1
ATOM 867 C C . TYR A 1 111 ? 0.422 33.334 -2.888 1.00 84.94 111 TYR A C 1
ATOM 869 O O . TYR A 1 111 ? 1.299 32.816 -3.582 1.00 84.94 111 TYR A O 1
ATOM 877 N N . GLU A 1 112 ? -0.311 34.359 -3.324 1.00 86.62 112 GLU A N 1
ATOM 878 C CA . GLU A 1 112 ? -0.143 34.976 -4.642 1.00 86.62 112 GLU A CA 1
ATOM 879 C C . GLU A 1 112 ? 1.249 35.592 -4.821 1.00 86.62 112 GLU A C 1
ATOM 881 O O . GLU A 1 112 ? 1.864 35.405 -5.872 1.00 86.62 112 GLU A O 1
ATOM 886 N N . GLU A 1 113 ? 1.793 36.246 -3.793 1.00 87.88 113 GLU A N 1
ATOM 887 C CA . GLU A 1 113 ? 3.162 36.774 -3.797 1.00 87.88 113 GLU A CA 1
ATOM 888 C C . GLU A 1 113 ? 4.202 35.665 -3.989 1.00 87.88 113 GLU A C 1
ATOM 890 O O . GLU A 1 113 ? 5.061 35.753 -4.871 1.00 87.88 113 GLU A O 1
ATOM 895 N N . VAL A 1 114 ? 4.098 34.572 -3.224 1.00 85.62 114 VAL A N 1
ATOM 896 C CA . VAL A 1 114 ? 4.995 33.413 -3.368 1.00 85.62 114 VAL A CA 1
ATOM 897 C C . VAL A 1 114 ? 4.839 32.768 -4.748 1.00 85.62 114 VAL A C 1
ATOM 899 O O . VAL A 1 114 ? 5.834 32.357 -5.353 1.00 85.62 114 VAL A O 1
ATOM 902 N N . ARG A 1 115 ? 3.611 32.691 -5.277 1.00 81.56 115 ARG A N 1
ATOM 903 C CA . ARG A 1 115 ? 3.331 32.157 -6.618 1.00 81.56 115 ARG A CA 1
ATOM 904 C C . ARG A 1 115 ? 3.998 33.009 -7.699 1.00 81.56 115 ARG A C 1
ATOM 906 O O . ARG A 1 115 ? 4.710 32.446 -8.530 1.00 81.56 115 ARG A O 1
ATOM 913 N N . ARG A 1 116 ? 3.838 34.337 -7.652 1.00 82.75 116 ARG A N 1
ATOM 914 C CA . ARG A 1 116 ? 4.501 35.281 -8.570 1.00 82.75 116 ARG A CA 1
ATOM 915 C C . ARG A 1 116 ? 6.018 35.160 -8.483 1.00 82.75 116 ARG A C 1
ATOM 917 O O . ARG A 1 116 ? 6.680 35.060 -9.510 1.00 82.75 116 ARG A O 1
ATOM 924 N N . TRP A 1 117 ? 6.570 35.072 -7.275 1.00 80.50 117 TRP A N 1
ATOM 925 C CA . TRP A 1 117 ? 8.009 34.898 -7.076 1.00 80.50 117 TRP A CA 1
ATOM 926 C C . TRP A 1 117 ? 8.538 33.599 -7.703 1.00 80.50 117 TRP A C 1
ATOM 928 O O . TRP A 1 117 ? 9.563 33.610 -8.384 1.00 80.50 117 TRP A O 1
ATOM 938 N N . ARG A 1 118 ? 7.822 32.475 -7.547 1.00 78.38 118 ARG A N 1
ATOM 939 C CA . ARG A 1 118 ? 8.185 31.199 -8.194 1.00 78.38 118 ARG A CA 1
ATOM 940 C C . ARG A 1 118 ? 8.070 31.259 -9.718 1.00 78.38 118 ARG A C 1
ATOM 942 O O . ARG A 1 118 ? 8.933 30.707 -10.393 1.00 78.38 118 ARG A O 1
ATOM 949 N N . GLN A 1 119 ? 7.034 31.914 -10.250 1.00 79.19 119 GLN A N 1
ATOM 950 C CA . GLN A 1 119 ? 6.863 32.109 -11.695 1.00 79.19 119 GLN A CA 1
ATOM 951 C C . GLN A 1 119 ? 8.001 32.945 -12.277 1.00 79.19 119 GLN A C 1
ATOM 953 O O . GLN A 1 119 ? 8.615 32.526 -13.253 1.00 79.19 119 GLN A O 1
ATOM 958 N N . MET A 1 120 ? 8.344 34.060 -11.627 1.00 78.31 120 MET A N 1
ATOM 959 C CA . MET A 1 120 ? 9.488 34.885 -12.009 1.00 78.31 120 MET A CA 1
ATOM 960 C C . MET A 1 120 ? 10.775 34.056 -12.026 1.00 78.31 120 MET A C 1
ATOM 962 O O . MET A 1 120 ? 11.443 34.029 -13.050 1.00 78.31 120 MET A O 1
ATOM 966 N N . ARG A 1 121 ? 11.062 33.281 -10.968 1.00 77.00 121 ARG A N 1
ATOM 967 C CA . ARG A 1 121 ? 12.236 32.384 -10.921 1.00 77.00 121 ARG A CA 1
ATOM 968 C C . ARG A 1 121 ? 12.274 31.361 -12.055 1.00 77.00 121 ARG A C 1
ATOM 970 O O . ARG A 1 121 ? 13.347 31.081 -12.578 1.00 77.00 121 ARG A O 1
ATOM 977 N N . ALA A 1 122 ? 11.132 30.768 -12.397 1.00 74.00 122 ALA A N 1
ATOM 978 C CA . ALA A 1 122 ? 11.053 29.774 -13.464 1.00 74.00 122 ALA A CA 1
ATOM 979 C C . ALA A 1 122 ? 11.301 30.389 -14.851 1.00 74.00 122 ALA A C 1
ATOM 981 O O . ALA A 1 122 ? 11.874 29.722 -15.706 1.00 74.00 122 ALA A O 1
ATOM 982 N N . ILE A 1 123 ? 10.888 31.645 -15.058 1.00 78.12 123 ILE A N 1
ATOM 983 C CA . ILE A 1 123 ? 11.070 32.375 -16.319 1.00 78.12 123 ILE A CA 1
ATOM 984 C C . ILE A 1 123 ? 12.505 32.890 -16.455 1.00 78.12 123 ILE A C 1
ATOM 986 O O . ILE A 1 123 ? 13.123 32.702 -17.497 1.00 78.12 123 ILE A O 1
ATOM 990 N N . THR A 1 124 ? 13.046 33.544 -15.425 1.00 80.50 124 THR A N 1
ATOM 991 C CA . THR A 1 124 ? 14.345 34.229 -15.526 1.00 80.50 124 THR A CA 1
ATOM 992 C C . THR A 1 124 ? 15.542 33.339 -15.202 1.00 80.50 124 THR A C 1
ATOM 994 O O . THR A 1 124 ? 16.670 33.731 -15.487 1.00 80.50 124 THR A O 1
ATOM 997 N N . GLY A 1 125 ? 15.349 32.166 -14.587 1.00 71.00 125 GLY A N 1
ATOM 998 C CA . GLY A 1 125 ? 16.439 31.259 -14.193 1.00 71.00 125 GLY A CA 1
ATOM 999 C C . GLY A 1 125 ? 17.374 31.805 -13.101 1.00 71.00 125 GLY A C 1
ATOM 1000 O O . GLY A 1 125 ? 18.246 31.082 -12.624 1.00 71.00 125 GLY A O 1
ATOM 1001 N N . GLN A 1 126 ? 17.182 33.052 -12.665 1.00 59.09 126 GLN A N 1
ATOM 1002 C CA . GLN A 1 126 ? 17.935 33.712 -11.604 1.00 59.09 126 GLN A CA 1
ATOM 1003 C C . GLN A 1 126 ? 17.057 33.850 -10.357 1.00 59.09 126 GLN A C 1
ATOM 1005 O O . GLN A 1 126 ? 15.881 34.215 -10.436 1.00 59.09 126 GLN A O 1
ATOM 1010 N N . MET A 1 127 ? 17.622 33.551 -9.182 1.00 47.47 127 MET A N 1
ATOM 1011 C CA . MET A 1 127 ? 17.012 33.992 -7.929 1.00 47.47 127 MET A CA 1
ATOM 1012 C C . MET A 1 127 ? 17.051 35.522 -7.906 1.00 47.47 127 MET A C 1
ATOM 1014 O O . MET A 1 127 ? 18.139 36.070 -8.075 1.00 47.47 127 MET A O 1
ATOM 1018 N N . PRO A 1 128 ? 15.923 36.219 -7.671 1.00 55.81 128 PRO A N 1
ATOM 1019 C CA . PRO A 1 128 ? 16.003 37.585 -7.179 1.00 55.81 128 PRO A CA 1
ATOM 1020 C C . PRO A 1 128 ? 16.853 37.507 -5.914 1.00 55.81 128 PRO A C 1
ATOM 1022 O O . PRO A 1 128 ? 16.502 36.734 -5.014 1.00 55.81 128 PRO A O 1
ATOM 1025 N N . SER A 1 129 ? 18.002 38.184 -5.904 1.00 57.16 129 SER A N 1
ATOM 1026 C CA . SER A 1 129 ? 18.890 38.196 -4.750 1.00 57.16 129 SER A CA 1
ATOM 1027 C C . SER A 1 129 ? 18.060 38.570 -3.535 1.00 57.16 129 SER A C 1
ATOM 1029 O O . SER A 1 129 ? 17.306 39.545 -3.544 1.00 57.16 129 SER A O 1
ATOM 1031 N N . GLU A 1 130 ? 18.125 37.724 -2.516 1.00 56.62 130 GLU A N 1
ATOM 1032 C CA . GLU A 1 130 ? 17.501 37.977 -1.233 1.00 56.62 130 GLU A CA 1
ATOM 1033 C C . GLU A 1 130 ? 18.277 39.100 -0.539 1.00 56.62 130 GLU A C 1
ATOM 1035 O O . GLU A 1 130 ? 18.926 38.872 0.473 1.00 56.62 130 GLU A O 1
ATOM 1040 N N . ASP A 1 131 ? 18.144 40.338 -1.019 1.00 50.06 131 ASP A N 1
ATOM 1041 C CA . ASP A 1 131 ? 18.255 41.515 -0.154 1.00 50.06 131 ASP A CA 1
ATOM 1042 C C . ASP A 1 131 ? 16.984 41.578 0.701 1.00 50.06 131 ASP A C 1
ATOM 1044 O O . ASP A 1 131 ? 16.150 42.477 0.637 1.00 50.06 131 ASP A O 1
ATOM 1048 N N . ARG A 1 132 ? 16.797 40.513 1.480 1.00 52.22 132 ARG A N 1
ATOM 1049 C CA . ARG A 1 132 ? 15.934 40.465 2.643 1.00 52.22 132 ARG A CA 1
ATOM 1050 C C . ARG A 1 132 ? 16.872 40.453 3.828 1.00 52.22 132 ARG A C 1
ATOM 1052 O O . ARG A 1 132 ? 17.132 39.408 4.413 1.00 52.22 132 ARG A O 1
ATOM 1059 N N . THR A 1 133 ? 17.334 41.633 4.216 1.00 55.44 133 THR A N 1
ATOM 1060 C CA . THR A 1 133 ? 17.495 41.884 5.643 1.00 55.44 133 THR A CA 1
ATOM 1061 C C . THR A 1 133 ? 16.097 41.676 6.234 1.00 55.44 133 THR A C 1
ATOM 1063 O O . THR A 1 133 ? 15.185 42.427 5.872 1.00 55.44 133 THR A O 1
ATOM 1066 N N . PRO A 1 134 ? 15.839 40.619 7.025 1.00 49.25 134 PRO A N 1
ATOM 1067 C CA . PRO A 1 134 ? 14.549 40.499 7.685 1.00 49.25 134 PRO A CA 1
ATOM 1068 C C . PRO A 1 134 ? 14.359 41.758 8.544 1.00 49.25 134 PRO A C 1
ATOM 1070 O O . PRO A 1 134 ? 15.329 42.186 9.177 1.00 49.25 134 PRO A O 1
ATOM 1073 N N . PRO A 1 135 ? 13.167 42.383 8.572 1.00 49.28 135 PRO A N 1
ATOM 1074 C CA . PRO A 1 135 ? 12.912 43.438 9.538 1.00 49.28 135 PRO A CA 1
ATOM 1075 C C . PRO A 1 135 ? 13.191 42.862 10.926 1.00 49.28 135 PRO A C 1
ATOM 1077 O O . PRO A 1 135 ? 12.610 41.855 11.335 1.00 49.28 135 PRO A O 1
ATOM 1080 N N . SER A 1 136 ? 14.161 43.458 11.610 1.00 56.94 136 SER A N 1
ATOM 1081 C CA . SER A 1 136 ? 14.507 43.152 12.987 1.00 56.94 136 SER A CA 1
ATOM 1082 C C . SER A 1 136 ? 13.397 43.670 13.897 1.00 56.94 136 SER A C 1
ATOM 1084 O O . SER A 1 136 ? 13.542 44.711 14.528 1.00 56.94 136 SER A O 1
ATOM 1086 N N . GLU A 1 137 ? 12.274 42.967 13.955 1.00 53.47 137 GLU A N 1
ATOM 1087 C CA . GLU A 1 137 ? 11.230 43.226 14.939 1.00 53.47 137 GLU A CA 1
ATOM 1088 C C . GLU A 1 137 ? 10.840 41.921 15.629 1.00 53.47 137 GLU A C 1
ATOM 1090 O O . GLU A 1 137 ? 10.326 40.992 15.013 1.00 53.47 137 GLU A O 1
ATOM 1095 N N . GLY A 1 138 ? 11.088 41.878 16.940 1.00 58.91 138 GLY A N 1
ATOM 1096 C CA . GLY A 1 138 ? 10.376 41.000 17.863 1.00 58.91 138 GLY A CA 1
ATOM 1097 C C . GLY A 1 138 ? 10.833 39.546 17.884 1.00 58.91 138 GLY A C 1
ATOM 1098 O O . GLY A 1 138 ? 10.261 38.681 17.227 1.00 58.91 138 GLY A O 1
ATOM 1099 N N . GLN A 1 139 ? 11.802 39.249 18.748 1.00 54.38 139 GLN A N 1
ATOM 1100 C CA . GLN A 1 139 ? 12.033 37.896 19.259 1.00 54.38 139 GLN A CA 1
ATOM 1101 C C . GLN A 1 139 ? 10.702 37.258 19.717 1.00 54.38 139 GLN A C 1
ATOM 1103 O O . GLN A 1 139 ? 10.010 37.842 20.554 1.00 54.38 139 GLN A O 1
ATOM 1108 N N . PRO A 1 140 ? 10.321 36.070 19.216 1.00 52.88 140 PRO A N 1
ATOM 1109 C CA . PRO A 1 140 ? 9.144 35.374 19.715 1.00 52.88 140 PRO A CA 1
ATOM 1110 C C . PRO A 1 140 ? 9.388 34.849 21.150 1.00 52.88 140 PRO A C 1
ATOM 1112 O O . PRO A 1 140 ? 10.472 34.339 21.439 1.00 52.88 140 PRO A O 1
ATOM 1115 N N . PRO A 1 141 ? 8.390 34.913 22.054 1.00 51.09 141 PRO A N 1
ATOM 1116 C CA . PRO A 1 141 ? 8.550 34.682 23.498 1.00 51.09 141 PRO A CA 1
ATOM 1117 C C . PRO A 1 141 ? 8.733 33.217 23.932 1.00 51.09 141 PRO A C 1
ATOM 1119 O O . PRO A 1 141 ? 8.674 32.923 25.122 1.00 51.09 141 PRO A O 1
ATOM 1122 N N . TRP A 1 142 ? 8.975 32.267 23.027 1.00 59.84 142 TRP A N 1
ATOM 1123 C CA . TRP A 1 142 ? 9.195 30.869 23.418 1.00 59.84 142 TRP A CA 1
ATOM 1124 C C . TRP A 1 142 ? 10.668 30.610 23.784 1.00 59.84 142 TRP A C 1
ATOM 1126 O O . TRP A 1 142 ? 11.307 29.680 23.304 1.00 59.84 142 TRP A O 1
ATOM 1136 N N . VAL A 1 143 ? 11.230 31.420 24.682 1.00 56.78 143 VAL A N 1
ATOM 1137 C CA . VAL A 1 143 ? 12.483 31.075 25.366 1.00 56.78 143 VAL A CA 1
ATOM 1138 C C . VAL A 1 143 ? 12.208 29.899 26.310 1.00 56.78 143 VAL A C 1
ATOM 1140 O O . VAL A 1 143 ? 11.728 30.051 27.424 1.00 56.78 143 VAL A O 1
ATOM 1143 N N . VAL A 1 144 ? 12.462 28.702 25.785 1.00 56.47 144 VAL A N 1
ATOM 1144 C CA . VAL A 1 144 ? 13.034 27.510 26.430 1.00 56.47 144 VAL A CA 1
ATOM 1145 C C . VAL A 1 144 ? 12.910 27.438 27.966 1.00 56.47 144 VAL A C 1
ATOM 1147 O O . VAL A 1 144 ? 13.820 27.824 28.697 1.00 56.47 144 VAL A O 1
ATOM 1150 N N . CYS A 1 145 ? 11.861 26.782 28.470 1.00 51.06 145 CYS A N 1
ATOM 1151 C CA . CYS A 1 145 ? 11.897 26.184 29.807 1.00 51.06 145 CYS A CA 1
ATOM 1152 C C . CYS A 1 145 ? 12.742 24.897 29.766 1.00 51.06 145 CYS A C 1
ATOM 1154 O O . CYS A 1 145 ? 12.227 23.810 29.507 1.00 51.06 145 CYS A O 1
ATOM 1156 N N . ARG A 1 146 ? 14.053 25.002 30.017 1.00 58.00 146 ARG A N 1
ATOM 1157 C CA . ARG A 1 146 ? 14.868 23.859 30.465 1.00 58.00 146 ARG A CA 1
ATOM 1158 C C . ARG A 1 146 ? 14.654 23.701 31.970 1.00 58.00 146 ARG A C 1
ATOM 1160 O O . ARG A 1 146 ? 15.224 24.453 32.751 1.00 58.00 146 ARG A O 1
ATOM 1167 N N . GLY A 1 147 ? 13.809 22.753 32.367 1.00 65.69 147 GLY A N 1
ATOM 1168 C CA . GLY A 1 147 ? 13.749 22.300 33.759 1.00 65.69 147 GLY A CA 1
ATOM 1169 C C . GLY A 1 147 ? 14.992 21.468 34.116 1.00 65.69 147 GLY A C 1
ATOM 1170 O O . GLY A 1 147 ? 15.523 20.786 33.234 1.00 65.69 147 GLY A O 1
ATOM 1171 N N . PRO A 1 148 ? 15.482 21.519 35.368 1.00 70.81 148 PRO A N 1
ATOM 1172 C CA . PRO A 1 148 ? 16.594 20.686 35.814 1.00 70.81 148 PRO A CA 1
ATOM 1173 C C . PRO A 1 148 ? 16.170 19.213 35.930 1.00 70.81 148 PRO A C 1
ATOM 1175 O O . PRO A 1 148 ? 15.031 18.903 36.280 1.00 70.81 148 PRO A O 1
ATOM 1178 N N . ALA A 1 149 ? 17.102 18.310 35.620 1.00 57.81 149 ALA A N 1
ATOM 1179 C CA . ALA A 1 149 ? 16.934 16.869 35.777 1.00 57.81 149 ALA A CA 1
ATOM 1180 C C . ALA A 1 149 ? 16.838 16.484 37.271 1.00 57.81 149 ALA A C 1
ATOM 1182 O O . ALA A 1 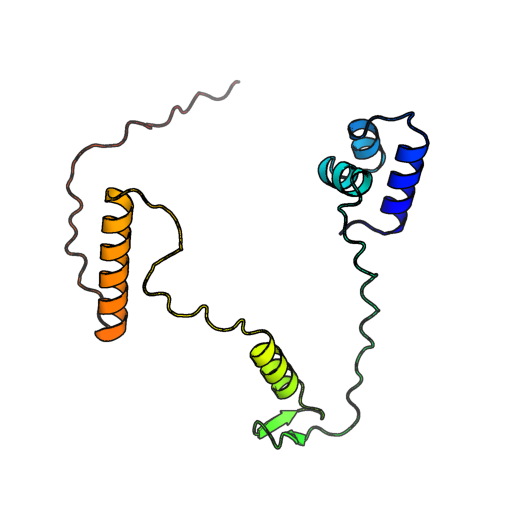149 ? 17.563 17.070 38.078 1.00 57.81 149 ALA A O 1
ATOM 1183 N N . PRO A 1 150 ? 15.977 15.524 37.658 1.00 73.88 150 PRO A N 1
ATOM 1184 C CA . PRO A 1 150 ? 15.975 14.982 39.014 1.00 73.88 150 PRO A CA 1
ATOM 1185 C C . PRO A 1 150 ? 17.213 14.105 39.264 1.00 73.88 150 PRO A C 1
ATOM 1187 O O . PRO A 1 150 ? 17.707 13.452 38.342 1.00 73.88 150 PRO A O 1
ATOM 1190 N N . ALA A 1 151 ? 17.691 14.152 40.512 1.00 71.38 151 ALA A N 1
ATOM 1191 C CA . ALA A 1 151 ? 18.857 13.442 41.042 1.00 71.38 151 ALA A CA 1
ATOM 1192 C C . ALA A 1 151 ? 18.635 11.932 41.207 1.00 71.38 151 ALA A C 1
ATOM 1194 O O . ALA A 1 151 ? 17.472 11.529 41.446 1.00 71.38 151 ALA A O 1
#

Secondary structure (DSSP, 8-state):
---HHHHHHHHHHHHH--S-HHHHHHHHT--HHHHHHHHTT-S--PPPPPP-------S--EE-TTT--EESSS-HHHHHHHHHHHHS-------SS-TT----HHHHHHHHHHHHHHHHHHHHSSPPP-----------S-----PPPP-

Foldseek 3Di:
DDDPVLLVVLVVVVVVVPDDLVRSCVVSVHDSVVSVCSVVVVDDPDDPPDPPPPPDQDDAFDQAPPPRDTGRPPDPVVVVVVVVVVVPDPPPPVPVDPPPDPDDPVVVVVVVVVVVQVVCCVVPVDRPPPPCPDPPDDDDPPPDDPDDDDD